Protein AF-A0A2T7TSE6-F1 (afdb_monomer_lite)

pLDDT: mean 82.83, std 12.58, range [47.62, 95.0]

Foldseek 3Di:
DDKDKDFDDDPDVDPDPWGWIFIDDVNHGAFIKTFDDQPDPDNVRHRKIWTPAGDDQCGPDTDIGNHPVVVNVVSVVSVVVVVVVVVVVVVVD

Structure (mmCIF, N/CA/C/O backbone):
data_AF-A0A2T7TSE6-F1
#
_entry.id   AF-A0A2T7TSE6-F1
#
loop_
_atom_site.group_PDB
_atom_site.id
_atom_site.type_symbol
_atom_site.label_atom_id
_atom_site.label_alt_id
_atom_site.label_comp_id
_atom_site.label_asym_id
_atom_site.label_entity_id
_atom_site.label_seq_id
_atom_site.pdbx_PDB_ins_code
_atom_site.Cartn_x
_atom_site.Cartn_y
_atom_site.Cartn_z
_atom_site.occupancy
_atom_site.B_iso_or_equiv
_atom_site.auth_seq_id
_atom_site.auth_comp_id
_atom_site.auth_asym_id
_atom_site.auth_atom_id
_atom_site.pdbx_PDB_model_num
ATOM 1 N N . MET A 1 1 ? -4.206 -0.242 13.922 1.00 84.06 1 MET A N 1
ATOM 2 C CA . MET A 1 1 ? -4.216 -0.297 12.454 1.00 84.06 1 MET A CA 1
ATOM 3 C C . MET A 1 1 ? -3.363 -1.441 11.953 1.00 84.06 1 MET A C 1
ATOM 5 O O . MET A 1 1 ? -2.139 -1.382 12.041 1.00 84.06 1 MET A O 1
ATOM 9 N N . LYS A 1 2 ? -4.020 -2.495 11.479 1.00 90.00 2 LYS A N 1
ATOM 10 C CA . LYS A 1 2 ? -3.438 -3.639 10.784 1.00 90.00 2 LYS A CA 1
ATOM 11 C C . LYS A 1 2 ? -3.525 -3.384 9.283 1.00 90.00 2 LYS A C 1
ATOM 13 O O . LYS A 1 2 ? -4.592 -3.034 8.788 1.00 90.00 2 LYS A O 1
ATOM 18 N N . VAL A 1 3 ? -2.423 -3.586 8.567 1.00 92.12 3 VAL A N 1
ATOM 19 C CA . VAL A 1 3 ? -2.424 -3.560 7.099 1.00 92.12 3 VAL A CA 1
ATOM 20 C C . VAL A 1 3 ? -2.408 -4.981 6.583 1.00 92.12 3 VAL A C 1
ATOM 22 O O . VAL A 1 3 ? -1.628 -5.806 7.057 1.00 92.12 3 VAL A O 1
ATOM 25 N N . THR A 1 4 ? -3.261 -5.256 5.610 1.00 94.19 4 THR A N 1
ATOM 26 C CA . THR A 1 4 ? -3.218 -6.481 4.815 1.00 94.19 4 THR A CA 1
ATOM 27 C C . THR A 1 4 ? -3.223 -6.117 3.343 1.00 94.19 4 THR A C 1
ATOM 29 O O . THR A 1 4 ? -3.726 -5.062 2.958 1.00 94.19 4 THR A O 1
ATOM 32 N N . TRP A 1 5 ? -2.677 -6.986 2.503 1.00 92.50 5 TRP A N 1
ATOM 33 C CA . TRP A 1 5 ? -2.682 -6.786 1.062 1.00 92.50 5 TRP A CA 1
ATOM 34 C C . TRP A 1 5 ? -2.935 -8.092 0.330 1.00 92.50 5 TRP A C 1
ATOM 36 O O . TRP A 1 5 ? -2.635 -9.171 0.838 1.00 92.50 5 TRP A O 1
ATOM 46 N N . GLN A 1 6 ? -3.471 -7.972 -0.878 1.00 91.00 6 GLN A N 1
ATOM 47 C CA . GLN A 1 6 ? -3.664 -9.091 -1.791 1.00 91.00 6 GLN A CA 1
ATOM 48 C C . GLN A 1 6 ? -3.191 -8.707 -3.188 1.00 91.00 6 GLN A C 1
ATOM 50 O O . GLN A 1 6 ? -3.407 -7.577 -3.636 1.00 91.00 6 GLN A O 1
ATOM 55 N N . CYS A 1 7 ? -2.554 -9.654 -3.874 1.00 85.50 7 CYS A N 1
ATOM 56 C CA . CYS A 1 7 ? -2.281 -9.522 -5.298 1.00 85.50 7 CYS A CA 1
ATOM 57 C C . CYS A 1 7 ? -3.612 -9.567 -6.048 1.00 85.50 7 CYS A C 1
ATOM 59 O O . CYS A 1 7 ? -4.436 -10.449 -5.797 1.00 85.50 7 CYS A O 1
ATOM 61 N N . ALA A 1 8 ? -3.828 -8.621 -6.953 1.00 76.88 8 ALA A N 1
ATOM 62 C CA . ALA A 1 8 ? -5.055 -8.546 -7.728 1.00 76.88 8 ALA A CA 1
ATOM 63 C C . ALA A 1 8 ? -4.732 -8.403 -9.209 1.00 76.88 8 ALA A C 1
ATOM 65 O O . ALA A 1 8 ? -3.919 -7.573 -9.602 1.00 76.88 8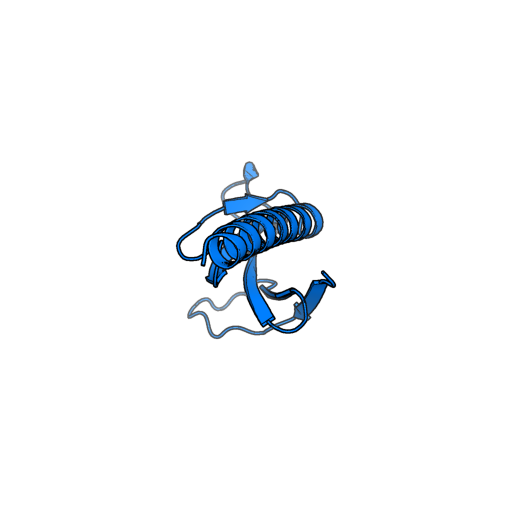 ALA A O 1
ATOM 66 N N . ARG A 1 9 ? -5.420 -9.183 -10.044 1.00 68.50 9 ARG A N 1
ATOM 67 C CA . ARG A 1 9 ? -5.481 -8.914 -11.480 1.00 68.50 9 ARG A CA 1
ATOM 68 C C . ARG A 1 9 ? -6.577 -7.883 -11.692 1.00 68.50 9 ARG A C 1
ATOM 70 O O . ARG A 1 9 ? -7.756 -8.203 -11.574 1.00 68.50 9 ARG A O 1
ATOM 77 N N . VAL A 1 10 ? -6.187 -6.638 -11.935 1.00 62.47 10 VAL A N 1
ATOM 78 C CA . VAL A 1 10 ? -7.135 -5.575 -12.277 1.00 62.47 10 VAL A CA 1
ATOM 79 C C . VAL A 1 10 ? -7.240 -5.542 -13.793 1.00 62.47 10 VAL A C 1
ATOM 81 O O . VAL A 1 10 ? -6.221 -5.549 -14.481 1.00 62.47 10 VAL A O 1
ATOM 84 N N . GLY A 1 11 ? -8.465 -5.536 -14.314 1.00 58.69 11 GLY A N 1
ATOM 85 C CA . GLY A 1 11 ? -8.726 -5.384 -15.741 1.00 58.69 11 GLY A CA 1
ATOM 86 C C . GLY A 1 11 ? -8.385 -3.971 -16.197 1.00 58.69 11 GLY A C 1
ATOM 87 O O . GLY A 1 11 ? -9.276 -3.150 -16.378 1.00 58.69 11 GLY A O 1
ATOM 88 N N . SER A 1 12 ? -7.100 -3.673 -16.344 1.00 52.88 12 SER A N 1
ATOM 89 C CA . SER A 1 12 ? -6.666 -2.523 -17.120 1.00 52.88 12 SER A CA 1
ATOM 90 C C . SER A 1 12 ? -6.571 -2.949 -18.575 1.00 52.88 12 SER A C 1
ATOM 92 O O . SER A 1 12 ? -6.207 -4.086 -18.864 1.00 52.88 12 SER A O 1
ATOM 94 N N . GLY A 1 13 ? -6.898 -2.064 -19.511 1.00 51.19 13 GLY A N 1
ATOM 95 C CA . GLY A 1 13 ? -6.768 -2.347 -20.944 1.00 51.19 13 GLY A CA 1
ATOM 96 C C . GLY A 1 13 ? -5.325 -2.587 -21.417 1.00 51.19 13 GLY A C 1
ATOM 97 O O . GLY A 1 13 ? -5.100 -2.669 -22.621 1.00 51.19 13 GLY A O 1
ATOM 98 N N . PHE A 1 14 ? -4.351 -2.678 -20.505 1.00 51.84 14 PHE A N 1
ATOM 99 C CA . PHE A 1 14 ? -2.951 -2.936 -20.796 1.00 51.84 14 PHE A CA 1
ATOM 100 C C . PHE A 1 14 ? -2.649 -4.431 -20.666 1.00 51.84 14 PHE A C 1
ATOM 102 O O . PHE A 1 14 ? -2.919 -5.075 -19.657 1.00 51.84 14 PHE A O 1
ATOM 109 N N . THR A 1 15 ? -2.070 -4.991 -21.725 1.00 47.94 15 THR A N 1
ATOM 110 C CA . THR A 1 15 ? -1.808 -6.426 -21.916 1.00 47.94 15 THR A CA 1
ATOM 111 C C . THR A 1 15 ? -0.617 -6.959 -21.123 1.00 47.94 15 THR A C 1
ATOM 113 O O . THR A 1 15 ? -0.229 -8.112 -21.307 1.00 47.94 15 THR A O 1
ATOM 116 N N . ARG A 1 16 ? 0.006 -6.136 -20.276 1.00 56.28 16 ARG A N 1
ATOM 117 C CA . ARG A 1 16 ? 1.179 -6.532 -19.504 1.00 56.28 16 ARG A CA 1
ATOM 118 C C . ARG A 1 16 ? 0.773 -6.808 -18.068 1.00 56.28 16 ARG A C 1
ATOM 120 O O . ARG A 1 16 ? 0.015 -6.039 -17.491 1.00 56.28 16 ARG A O 1
ATOM 127 N N . GLU A 1 17 ? 1.268 -7.912 -17.517 1.00 56.47 17 GLU A N 1
ATOM 128 C CA . GLU A 1 17 ? 1.079 -8.290 -16.116 1.00 56.47 17 GLU A CA 1
ATOM 129 C C . GLU A 1 17 ? 1.756 -7.254 -15.209 1.00 56.47 17 GLU A C 1
ATOM 131 O O . GLU A 1 17 ? 2.889 -7.419 -14.768 1.00 56.47 17 GLU A O 1
ATOM 136 N N . GLU A 1 18 ? 1.091 -6.125 -14.992 1.00 65.25 18 GLU A N 1
ATOM 137 C CA . GLU A 1 18 ? 1.485 -5.163 -13.978 1.00 65.25 18 GLU A CA 1
ATOM 138 C C . GLU A 1 18 ? 1.178 -5.782 -12.614 1.00 65.25 18 GLU A C 1
ATOM 140 O O . GLU A 1 18 ? 0.063 -6.249 -12.362 1.00 65.25 18 GLU A O 1
ATOM 145 N N . ASP A 1 19 ? 2.170 -5.812 -11.728 1.00 75.62 19 ASP A N 1
ATOM 146 C CA . ASP A 1 19 ? 1.985 -6.298 -10.366 1.00 75.62 19 ASP A CA 1
ATOM 147 C C . ASP A 1 19 ? 1.120 -5.293 -9.602 1.00 75.62 19 ASP A C 1
ATOM 149 O O . ASP A 1 19 ? 1.584 -4.223 -9.202 1.00 75.62 19 ASP A O 1
ATOM 153 N N . ARG A 1 20 ? -0.157 -5.627 -9.393 1.00 85.62 20 ARG A N 1
ATOM 154 C CA . ARG A 1 20 ? -1.099 -4.777 -8.658 1.00 85.62 20 ARG A CA 1
ATOM 155 C C . ARG A 1 20 ? -1.445 -5.379 -7.311 1.00 85.62 20 ARG A C 1
ATOM 157 O O . ARG A 1 20 ? -1.656 -6.588 -7.168 1.00 85.62 20 ARG A O 1
ATOM 164 N N . ARG A 1 21 ? -1.533 -4.517 -6.304 1.00 90.75 21 ARG A N 1
ATOM 165 C CA . ARG A 1 21 ? -1.848 -4.894 -4.929 1.00 90.75 21 ARG A CA 1
ATOM 166 C C . ARG A 1 21 ? -2.970 -4.032 -4.387 1.00 90.75 21 ARG A C 1
ATOM 168 O O . ARG A 1 21 ? -2.897 -2.807 -4.403 1.00 90.75 21 ARG A O 1
ATOM 175 N N . LEU A 1 22 ? -3.990 -4.693 -3.857 1.00 92.69 22 LEU A N 1
ATOM 176 C CA . LEU A 1 22 ? -5.035 -4.043 -3.076 1.00 92.69 22 LEU A CA 1
ATOM 177 C C . LEU A 1 22 ? -4.562 -3.980 -1.629 1.00 92.69 22 LEU A C 1
ATOM 179 O O . LEU A 1 22 ? -4.229 -5.014 -1.049 1.00 92.69 22 LEU A O 1
ATOM 183 N N . VAL A 1 23 ? -4.520 -2.779 -1.063 1.00 93.44 23 VAL A N 1
ATOM 184 C CA . VAL A 1 23 ? -4.075 -2.529 0.309 1.00 93.44 23 VAL A CA 1
ATOM 185 C C . VAL A 1 23 ? -5.279 -2.201 1.170 1.00 93.44 23 VAL A C 1
ATOM 187 O O . VAL A 1 23 ? -6.055 -1.299 0.855 1.00 93.44 23 VAL A O 1
ATOM 190 N N . PHE A 1 24 ? -5.400 -2.908 2.286 1.00 93.62 24 PHE A N 1
ATOM 191 C CA . PHE A 1 24 ? -6.460 -2.738 3.265 1.00 93.62 24 PHE A CA 1
ATOM 192 C C . PHE A 1 24 ? -5.883 -2.236 4.583 1.00 93.62 24 PHE A C 1
ATOM 194 O O . PHE A 1 24 ? -4.868 -2.753 5.050 1.00 93.62 24 PHE A O 1
ATOM 201 N N . VAL A 1 25 ? -6.558 -1.275 5.208 1.00 93.69 25 VAL A N 1
ATOM 202 C CA . VAL A 1 25 ? -6.280 -0.815 6.574 1.00 93.69 25 VAL A CA 1
ATOM 203 C C . VAL A 1 25 ? -7.467 -1.205 7.443 1.00 93.69 25 VAL A C 1
ATOM 205 O O . VAL A 1 25 ? -8.596 -0.810 7.162 1.00 93.69 25 VAL A O 1
ATOM 208 N N . ASP A 1 26 ? -7.217 -2.038 8.454 1.00 91.69 26 ASP A N 1
ATOM 209 C CA . ASP A 1 26 ? -8.236 -2.606 9.349 1.00 91.69 26 ASP A CA 1
ATOM 210 C C . ASP A 1 26 ? -9.429 -3.222 8.587 1.00 91.69 26 ASP A C 1
ATOM 212 O O . ASP A 1 26 ? -10.587 -3.071 8.960 1.00 91.69 26 ASP A O 1
ATOM 216 N N . GLY A 1 27 ? -9.138 -3.911 7.477 1.00 89.06 27 GLY A N 1
ATOM 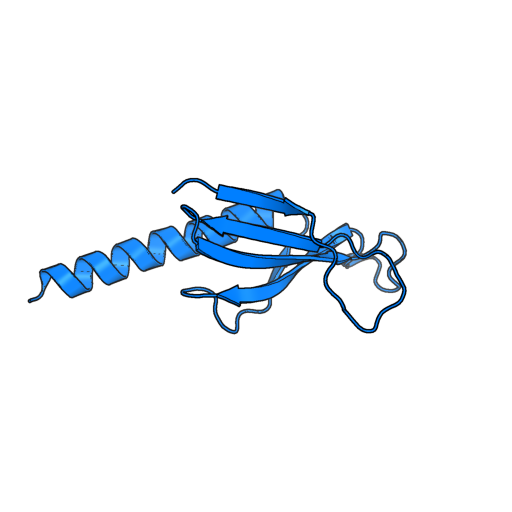217 C CA . GLY A 1 27 ? -10.141 -4.573 6.634 1.00 89.06 27 GLY A CA 1
ATOM 218 C C . GLY A 1 27 ? -10.866 -3.661 5.637 1.00 89.06 27 GLY A C 1
ATOM 219 O O . GLY A 1 27 ? -11.607 -4.164 4.798 1.00 89.06 27 GLY A O 1
ATOM 220 N N . THR A 1 28 ? -10.621 -2.349 5.660 1.00 90.19 28 THR A N 1
ATOM 221 C CA . THR A 1 28 ? -11.181 -1.399 4.684 1.00 90.19 28 THR A CA 1
ATOM 222 C C . THR A 1 28 ? -10.209 -1.192 3.531 1.00 90.19 28 THR A C 1
ATOM 224 O O . THR A 1 28 ? -9.023 -0.968 3.769 1.00 90.19 28 THR A O 1
ATOM 227 N N . LEU A 1 29 ? -10.693 -1.243 2.285 1.00 92.56 29 LEU A N 1
ATOM 228 C CA . LEU A 1 29 ? -9.860 -0.968 1.113 1.00 92.56 29 LEU A CA 1
ATOM 229 C C . LEU A 1 29 ? -9.360 0.481 1.170 1.00 92.56 29 LEU A C 1
ATOM 231 O O . LEU A 1 29 ? -10.150 1.421 1.144 1.00 92.56 29 LEU A O 1
ATOM 235 N N . ALA A 1 30 ? -8.044 0.641 1.264 1.00 93.44 30 ALA A N 1
ATOM 236 C CA . ALA A 1 30 ? -7.385 1.929 1.407 1.00 93.44 30 ALA A CA 1
ATOM 237 C C . ALA A 1 30 ? -6.799 2.413 0.079 1.00 93.44 30 ALA A C 1
ATOM 239 O O . ALA A 1 30 ? -6.957 3.583 -0.257 1.00 93.44 30 ALA A O 1
ATOM 240 N N . ALA A 1 31 ? -6.147 1.528 -0.681 1.00 93.75 31 ALA A N 1
ATOM 241 C CA . ALA A 1 31 ? -5.519 1.886 -1.950 1.00 93.75 31 ALA A CA 1
ATOM 242 C C . ALA A 1 31 ? -5.419 0.707 -2.924 1.00 93.75 31 ALA A C 1
ATOM 244 O O . ALA A 1 31 ? -5.338 -0.454 -2.515 1.00 93.75 31 ALA A O 1
ATOM 245 N N . ILE A 1 32 ? -5.332 1.039 -4.208 1.00 91.50 32 ILE A N 1
ATOM 246 C CA . ILE A 1 32 ? -4.823 0.183 -5.277 1.00 91.50 32 ILE A CA 1
ATOM 247 C C . ILE A 1 32 ? -3.418 0.680 -5.611 1.00 91.50 32 ILE A C 1
ATOM 249 O O . ILE A 1 32 ? -3.244 1.823 -6.038 1.00 91.50 32 ILE A O 1
ATOM 253 N N . LEU A 1 33 ? -2.424 -0.173 -5.384 1.00 91.06 33 LEU A N 1
ATOM 254 C CA . LEU A 1 33 ? -1.036 0.085 -5.733 1.00 91.06 33 LEU A CA 1
ATOM 255 C C . LEU A 1 33 ? -0.655 -0.706 -6.977 1.00 91.06 33 LEU A C 1
ATOM 257 O O . LEU A 1 33 ? -1.027 -1.874 -7.108 1.00 91.06 33 LEU A O 1
ATOM 261 N N . VAL A 1 34 ? 0.130 -0.092 -7.849 1.00 88.31 34 VAL A N 1
ATOM 262 C CA . VAL A 1 34 ? 0.627 -0.710 -9.077 1.00 88.31 34 VAL A CA 1
ATOM 263 C C . VAL A 1 34 ? 2.138 -0.568 -9.115 1.00 88.31 34 VAL A C 1
ATOM 265 O O . VAL A 1 34 ? 2.675 0.525 -8.933 1.00 88.31 34 VAL A O 1
ATOM 268 N N . CYS A 1 35 ? 2.824 -1.683 -9.329 1.00 87.12 35 CYS A N 1
ATOM 269 C CA . CYS A 1 35 ? 4.257 -1.712 -9.557 1.00 87.12 35 CYS A CA 1
ATOM 270 C C . CYS A 1 35 ? 4.535 -1.451 -11.034 1.00 87.12 35 CYS A C 1
ATOM 272 O O . CYS A 1 35 ? 3.984 -2.124 -11.912 1.00 87.12 35 CYS A O 1
ATOM 274 N N . ARG A 1 36 ? 5.424 -0.502 -11.314 1.00 82.12 36 ARG A N 1
ATOM 275 C CA . ARG A 1 36 ? 5.906 -0.276 -12.670 1.00 82.12 36 ARG A CA 1
ATOM 276 C C . ARG A 1 36 ? 6.870 -1.388 -13.072 1.00 82.12 36 ARG A C 1
ATOM 278 O O . ARG A 1 36 ? 7.776 -1.726 -12.303 1.00 82.12 36 ARG A O 1
ATOM 285 N N . PRO A 1 37 ? 6.725 -1.934 -14.289 1.00 76.44 37 PRO A N 1
ATOM 286 C CA . PRO A 1 37 ? 7.581 -3.010 -14.747 1.00 76.44 37 PRO A CA 1
ATOM 287 C C . PRO A 1 37 ? 9.045 -2.552 -14.798 1.00 76.44 37 PRO A C 1
ATOM 289 O O . PRO A 1 37 ? 9.357 -1.380 -15.029 1.00 76.44 37 PRO A O 1
ATOM 292 N N . LYS A 1 38 ? 9.964 -3.494 -14.565 1.00 70.94 38 LYS A N 1
ATOM 293 C CA . LYS A 1 38 ? 11.412 -3.218 -14.506 1.00 70.94 38 LYS A CA 1
ATOM 294 C C . LYS A 1 38 ? 11.991 -2.704 -15.822 1.00 70.94 38 LYS A C 1
ATOM 296 O O . LYS A 1 38 ? 13.088 -2.163 -15.825 1.00 70.94 38 LYS A O 1
ATOM 301 N N . ASP A 1 39 ? 11.273 -2.871 -16.920 1.00 71.81 39 ASP A N 1
ATOM 302 C CA . ASP A 1 39 ? 11.653 -2.420 -18.251 1.00 71.81 39 ASP A CA 1
ATOM 303 C C . ASP A 1 39 ? 10.825 -1.214 -18.727 1.00 71.81 39 ASP A C 1
ATOM 305 O O . ASP A 1 39 ? 10.705 -0.969 -19.922 1.00 71.81 39 ASP A O 1
ATOM 309 N N . CYS A 1 40 ? 10.270 -0.438 -17.789 1.00 71.38 40 CYS A N 1
ATOM 310 C CA . CYS A 1 40 ? 9.690 0.871 -18.080 1.00 71.38 40 CYS A CA 1
ATOM 311 C C . CYS A 1 40 ? 10.707 1.779 -18.806 1.00 71.38 40 CYS A C 1
ATOM 313 O O . CYS A 1 40 ? 11.907 1.755 -18.502 1.00 71.38 40 CYS A O 1
ATOM 315 N N . GLU A 1 41 ? 10.222 2.580 -19.763 1.00 72.06 41 GLU A N 1
ATOM 316 C CA . GLU A 1 41 ? 11.037 3.528 -20.538 1.00 72.06 41 GLU A CA 1
ATOM 317 C C . GLU A 1 41 ? 11.740 4.546 -19.638 1.00 72.06 41 GLU A C 1
ATOM 319 O O . GLU A 1 41 ? 12.902 4.866 -19.877 1.00 72.06 41 GLU A O 1
ATOM 324 N N . ASP A 1 42 ? 11.071 4.975 -18.566 1.00 76.75 42 ASP A N 1
ATOM 325 C CA . ASP A 1 42 ? 11.639 5.862 -17.558 1.00 76.75 42 ASP A CA 1
ATOM 326 C C . ASP A 1 42 ? 12.463 5.058 -16.531 1.00 76.75 42 ASP A C 1
ATOM 328 O O . ASP A 1 42 ? 11.887 4.285 -15.753 1.00 76.75 42 ASP A O 1
ATOM 332 N N . PRO A 1 43 ? 13.802 5.203 -16.516 1.00 73.81 43 PRO A N 1
ATOM 333 C CA . PRO A 1 43 ? 14.669 4.449 -15.623 1.00 73.81 43 PRO A CA 1
ATOM 334 C C . PRO A 1 43 ? 14.504 4.815 -14.145 1.00 73.81 43 PRO A C 1
ATOM 336 O O . PRO A 1 43 ? 14.747 3.946 -13.306 1.00 73.81 43 PRO A O 1
ATOM 339 N N . GLU A 1 44 ? 14.071 6.034 -13.811 1.00 74.81 44 GLU A N 1
ATOM 340 C CA . GLU A 1 44 ? 13.897 6.475 -12.417 1.00 74.81 44 GLU A CA 1
ATOM 341 C C . GLU A 1 44 ? 12.640 5.869 -11.778 1.00 74.81 44 GLU A C 1
ATOM 343 O O . GLU A 1 44 ? 12.552 5.723 -10.559 1.00 74.81 44 GLU A O 1
ATOM 348 N N . LEU A 1 45 ? 11.682 5.449 -12.607 1.00 75.31 45 LEU A N 1
ATOM 349 C CA . LEU A 1 45 ? 10.404 4.886 -12.177 1.00 75.31 45 LEU A CA 1
ATOM 350 C C . LEU A 1 45 ? 10.365 3.349 -12.211 1.00 75.31 45 LEU A C 1
ATOM 352 O O . LEU A 1 45 ? 9.341 2.747 -11.871 1.00 75.31 45 LEU A O 1
ATOM 356 N N . ARG A 1 46 ? 11.452 2.680 -12.606 1.00 82.50 46 ARG A N 1
ATOM 357 C CA . ARG A 1 46 ? 11.511 1.211 -12.703 1.00 82.50 46 ARG A CA 1
ATOM 358 C C . ARG A 1 46 ? 11.364 0.551 -11.337 1.00 82.50 46 ARG A C 1
ATOM 360 O O . ARG A 1 46 ? 12.137 0.817 -10.425 1.00 82.50 46 ARG A O 1
ATOM 367 N N . GLY A 1 47 ? 10.398 -0.360 -11.211 1.00 81.12 47 GLY A N 1
ATOM 368 C CA . GLY A 1 47 ? 10.131 -1.063 -9.951 1.00 81.12 47 GLY A CA 1
ATOM 369 C C . GLY A 1 47 ? 9.512 -0.188 -8.856 1.00 81.12 47 GLY A C 1
ATOM 370 O O . GLY A 1 47 ? 9.335 -0.668 -7.737 1.00 81.12 47 GLY A O 1
ATOM 371 N N . SER A 1 48 ? 9.176 1.067 -9.174 1.00 88.06 48 SER A N 1
ATOM 372 C CA . SER A 1 48 ? 8.447 1.950 -8.268 1.00 88.06 48 SER A CA 1
ATOM 373 C C . SER A 1 48 ? 6.981 1.536 -8.166 1.00 88.06 48 SER A C 1
ATOM 375 O O . SER A 1 48 ? 6.402 0.946 -9.082 1.00 88.06 48 SER A O 1
ATOM 377 N N . TRP A 1 49 ? 6.378 1.862 -7.034 1.00 90.62 49 TRP A N 1
ATOM 378 C CA . TRP A 1 49 ? 4.980 1.615 -6.729 1.00 90.62 49 TRP A CA 1
ATOM 379 C C . TRP A 1 49 ? 4.218 2.925 -6.755 1.00 90.62 49 TRP A C 1
ATOM 381 O O . TRP A 1 49 ? 4.590 3.859 -6.054 1.00 90.62 49 TRP A O 1
ATOM 391 N N . PHE A 1 50 ? 3.129 3.000 -7.507 1.00 89.56 50 PHE A N 1
ATOM 392 C CA . PHE A 1 50 ? 2.281 4.188 -7.525 1.00 89.56 50 PHE A CA 1
ATOM 393 C C . PHE A 1 50 ? 0.865 3.876 -7.054 1.00 89.56 50 PHE A C 1
ATOM 395 O O . PHE A 1 50 ? 0.369 2.756 -7.206 1.00 89.56 50 PHE A O 1
ATOM 402 N N . VAL A 1 51 ? 0.215 4.882 -6.472 1.00 91.50 51 VAL A N 1
ATOM 403 C CA . VAL A 1 51 ? -1.207 4.827 -6.115 1.00 91.50 51 VAL A CA 1
ATOM 404 C C . VAL A 1 51 ? -2.026 5.072 -7.375 1.00 91.50 51 VAL A C 1
ATOM 406 O O . VAL A 1 51 ? -2.113 6.200 -7.855 1.00 91.50 51 VAL A O 1
ATOM 409 N N . GLU A 1 52 ? -2.628 4.014 -7.911 1.00 87.88 52 GLU A N 1
ATOM 410 C CA . GLU A 1 52 ? -3.562 4.115 -9.039 1.00 87.88 52 GLU A CA 1
ATOM 411 C C . GLU A 1 52 ? -4.906 4.677 -8.567 1.00 87.88 52 GLU A C 1
ATOM 413 O O . GLU A 1 52 ? -5.485 5.549 -9.211 1.00 87.88 52 GLU A O 1
ATOM 418 N N . ALA A 1 53 ? -5.375 4.217 -7.405 1.00 90.50 53 ALA A N 1
ATOM 419 C CA . ALA A 1 53 ? -6.581 4.725 -6.766 1.00 90.50 53 ALA A CA 1
ATOM 420 C C . ALA A 1 53 ? -6.439 4.706 -5.240 1.00 90.50 53 ALA A C 1
ATOM 422 O O . ALA A 1 53 ? -6.096 3.681 -4.652 1.00 90.50 53 ALA A O 1
ATOM 423 N N . GLY A 1 54 ? -6.727 5.836 -4.597 1.00 92.38 54 GLY A N 1
ATOM 424 C CA . GLY A 1 54 ? -6.804 5.966 -3.142 1.00 92.38 54 GLY A CA 1
ATOM 425 C C . GLY A 1 54 ? -8.248 6.117 -2.663 1.00 92.38 54 GLY A C 1
ATOM 426 O O . GLY A 1 54 ? -9.080 6.684 -3.369 1.00 92.38 54 GLY A O 1
ATOM 427 N N . PHE A 1 55 ? -8.536 5.645 -1.450 1.00 92.06 55 PHE A N 1
ATOM 428 C CA . PHE A 1 55 ? -9.854 5.722 -0.817 1.00 92.06 55 PHE A CA 1
ATOM 429 C C . PHE A 1 55 ? -9.782 6.377 0.569 1.00 92.06 55 PHE A C 1
ATOM 431 O O . PHE A 1 55 ? -8.743 6.383 1.234 1.00 92.06 55 PHE A O 1
ATOM 438 N N . GLY A 1 56 ? -10.904 6.943 1.021 1.00 89.25 56 GLY A N 1
ATOM 439 C CA . GLY A 1 56 ? -11.002 7.626 2.312 1.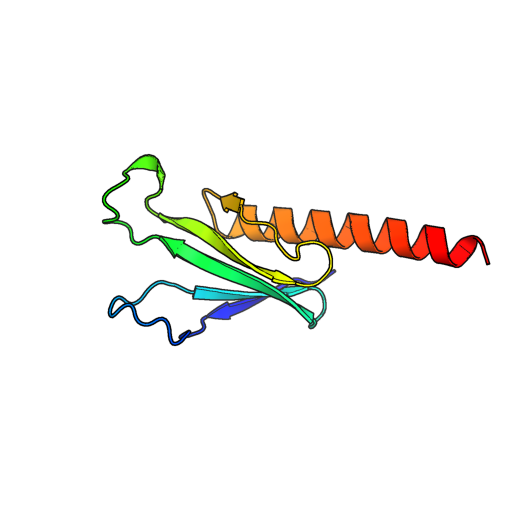00 89.25 56 GLY A CA 1
ATOM 440 C C . GLY A 1 56 ? -10.030 8.815 2.408 1.00 89.25 56 GLY A C 1
ATOM 441 O O . GLY A 1 56 ? -10.085 9.698 1.548 1.00 89.25 56 GLY A O 1
ATOM 442 N N . PRO A 1 57 ? -9.122 8.863 3.402 1.00 90.25 57 PRO A N 1
ATOM 443 C CA . PRO A 1 57 ? -8.235 10.009 3.643 1.00 90.25 57 PRO A CA 1
ATOM 444 C C . PRO A 1 57 ? -7.161 10.239 2.573 1.00 90.25 57 PRO A C 1
ATOM 446 O O . PRO A 1 57 ? -6.415 11.216 2.653 1.00 90.25 57 PRO A O 1
ATOM 449 N N . ILE A 1 58 ? -7.046 9.336 1.598 1.00 92.50 58 ILE A N 1
ATOM 450 C CA . ILE A 1 58 ? -6.117 9.452 0.468 1.00 92.50 58 ILE A CA 1
ATOM 451 C C . ILE A 1 58 ? -6.844 9.493 -0.882 1.00 92.50 58 ILE A C 1
ATOM 453 O O . ILE A 1 58 ? -6.233 9.274 -1.925 1.00 92.50 58 ILE A O 1
ATOM 457 N N . THR A 1 59 ? -8.151 9.767 -0.871 1.00 92.81 59 THR A N 1
ATOM 458 C CA . THR A 1 59 ? -8.943 9.925 -2.098 1.00 92.81 59 THR A CA 1
ATOM 459 C C . THR A 1 59 ? -8.373 11.047 -2.963 1.00 92.81 59 THR A C 1
ATOM 461 O O . THR A 1 59 ? -8.094 12.136 -2.467 1.00 92.81 59 THR A O 1
ATOM 464 N N . GLY A 1 60 ? -8.204 10.775 -4.259 1.00 87.31 60 GLY A N 1
ATOM 465 C CA . GLY A 1 60 ? -7.684 11.743 -5.231 1.00 87.31 60 GLY A CA 1
ATOM 466 C C . GLY A 1 60 ? -6.178 12.008 -5.140 1.00 87.31 60 GLY A C 1
ATOM 467 O O . GLY A 1 60 ? -5.679 12.865 -5.862 1.00 87.31 60 GLY A O 1
ATOM 468 N N . VAL A 1 61 ? -5.445 11.293 -4.281 1.00 88.19 61 VAL A N 1
ATOM 469 C CA . VAL A 1 61 ? -3.988 11.423 -4.195 1.00 88.19 61 VAL A CA 1
ATOM 470 C C . VAL A 1 61 ? -3.317 10.493 -5.201 1.00 88.19 61 VAL A C 1
ATOM 472 O O . VAL A 1 61 ? -3.563 9.288 -5.194 1.00 88.19 61 VAL A O 1
ATOM 475 N N . GLN A 1 62 ? -2.431 11.058 -6.018 1.00 86.00 62 GLN A N 1
ATOM 476 C CA . GLN A 1 62 ? -1.500 10.319 -6.866 1.00 86.00 62 GLN A CA 1
ATOM 477 C C . GLN A 1 62 ? -0.098 10.491 -6.294 1.00 86.00 62 GLN A C 1
ATOM 479 O O . GLN A 1 62 ? 0.410 11.606 -6.235 1.00 86.00 62 GLN A O 1
ATOM 484 N N . GLU A 1 63 ? 0.506 9.397 -5.843 1.00 89.69 63 GLU A N 1
ATOM 485 C CA . GLU A 1 63 ? 1.833 9.406 -5.227 1.00 89.69 63 GLU A CA 1
ATOM 486 C C . GLU A 1 63 ? 2.623 8.183 -5.694 1.00 89.69 63 GLU A C 1
ATOM 488 O O . GLU A 1 63 ? 2.037 7.121 -5.936 1.00 89.69 63 GLU A O 1
ATOM 493 N N . THR A 1 64 ? 3.940 8.342 -5.828 1.00 90.56 64 THR A N 1
ATOM 494 C CA . THR A 1 64 ? 4.859 7.280 -6.257 1.00 90.56 64 THR A CA 1
ATOM 495 C C . THR A 1 64 ? 5.895 7.018 -5.173 1.00 90.56 64 THR A C 1
ATOM 497 O O . THR A 1 64 ? 6.385 7.934 -4.519 1.00 90.56 64 THR A O 1
ATOM 500 N N . PHE A 1 65 ? 6.237 5.750 -4.987 1.00 92.31 65 PHE A N 1
ATOM 501 C CA . PHE A 1 65 ? 7.107 5.260 -3.933 1.00 92.31 65 PHE A CA 1
ATOM 502 C C . PHE A 1 65 ? 8.173 4.339 -4.520 1.00 92.31 65 PHE A C 1
ATOM 504 O O . PHE A 1 65 ? 7.887 3.577 -5.444 1.00 92.31 65 PHE A O 1
ATOM 511 N N . PRO A 1 66 ? 9.395 4.346 -3.974 1.00 89.69 66 PRO A N 1
ATOM 512 C CA . PRO A 1 66 ? 10.458 3.471 -4.456 1.00 89.69 66 PRO A CA 1
ATOM 513 C C . PRO A 1 66 ? 10.218 2.000 -4.080 1.00 89.69 66 PRO A C 1
ATOM 515 O O . PRO A 1 66 ? 10.748 1.109 -4.736 1.00 89.69 66 PRO A O 1
ATOM 518 N N . SER A 1 67 ? 9.407 1.730 -3.052 1.00 89.81 67 SER A N 1
ATOM 519 C CA . SER A 1 67 ? 9.071 0.378 -2.601 1.00 89.81 67 SER A CA 1
ATOM 520 C C . SER A 1 67 ? 7.599 0.245 -2.199 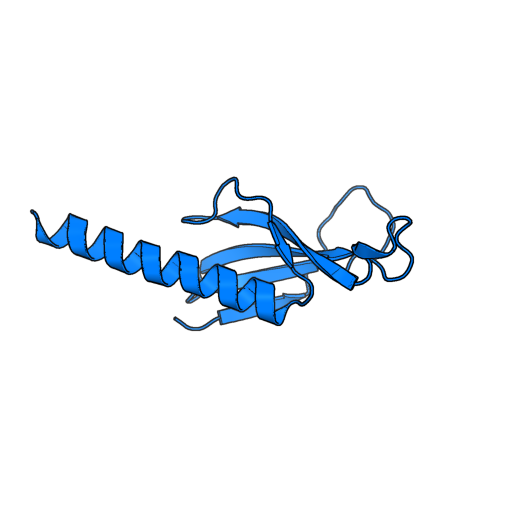1.00 89.81 67 SER A C 1
ATOM 522 O O . SER A 1 67 ? 6.902 1.231 -1.934 1.00 89.81 67 SER A O 1
ATOM 524 N N . PHE A 1 68 ? 7.119 -1.000 -2.137 1.00 89.69 68 PHE A N 1
ATOM 525 C CA . PHE A 1 68 ? 5.773 -1.307 -1.653 1.00 89.69 68 PHE A CA 1
ATOM 526 C C . PHE A 1 68 ? 5.633 -0.961 -0.167 1.00 89.69 68 PHE A C 1
ATOM 528 O O . PHE A 1 68 ? 4.601 -0.454 0.273 1.00 89.69 68 PHE A O 1
ATOM 535 N N . GLU A 1 69 ? 6.679 -1.223 0.608 1.00 92.44 69 GLU A N 1
ATOM 536 C CA . GLU A 1 69 ? 6.752 -0.972 2.040 1.00 92.44 69 GLU A CA 1
ATOM 537 C C . GLU A 1 69 ? 6.620 0.525 2.346 1.00 92.44 69 GLU A C 1
ATOM 539 O O . GLU A 1 69 ? 5.855 0.899 3.240 1.00 92.44 69 GLU A O 1
ATOM 544 N N . ASP A 1 70 ? 7.281 1.382 1.562 1.00 93.50 70 ASP A N 1
ATOM 545 C CA . ASP A 1 70 ? 7.174 2.840 1.691 1.00 93.50 70 ASP A CA 1
ATOM 546 C C . ASP A 1 70 ? 5.757 3.332 1.385 1.00 93.50 70 ASP A C 1
ATOM 548 O O . ASP A 1 70 ? 5.203 4.152 2.128 1.00 93.50 70 ASP A O 1
ATOM 552 N N . ALA A 1 71 ? 5.130 2.777 0.343 1.00 93.56 71 ALA A N 1
ATOM 553 C CA . ALA A 1 71 ? 3.743 3.079 0.006 1.00 93.56 71 ALA A CA 1
ATOM 554 C C . ALA A 1 71 ? 2.795 2.701 1.157 1.00 93.56 71 ALA A C 1
ATOM 556 O O . ALA A 1 71 ? 1.963 3.506 1.585 1.00 93.56 71 ALA A O 1
ATOM 557 N N . VAL A 1 72 ? 2.948 1.501 1.724 1.00 93.75 72 VAL A N 1
ATOM 558 C CA . VAL A 1 72 ? 2.136 1.029 2.857 1.00 93.75 72 VAL A CA 1
ATOM 559 C C . VAL A 1 72 ? 2.358 1.887 4.106 1.00 93.75 72 VAL A C 1
ATOM 561 O O . VAL A 1 72 ? 1.389 2.258 4.780 1.00 93.75 72 VAL A O 1
ATOM 564 N N . ALA A 1 73 ? 3.604 2.247 4.413 1.00 94.44 73 ALA A N 1
ATOM 565 C CA . ALA A 1 73 ? 3.929 3.118 5.540 1.00 94.44 73 ALA A CA 1
ATOM 566 C C . ALA A 1 73 ? 3.290 4.507 5.385 1.00 94.44 73 ALA A C 1
ATOM 568 O O . ALA A 1 73 ? 2.756 5.071 6.351 1.00 94.44 73 ALA A O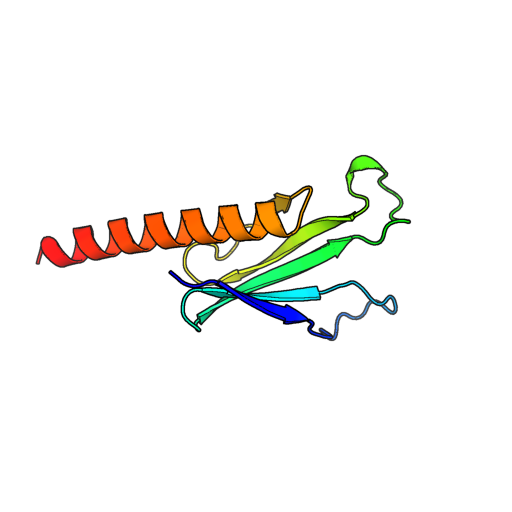 1
ATOM 569 N N . TRP A 1 74 ? 3.289 5.050 4.166 1.00 95.00 74 TRP A N 1
ATOM 570 C CA . TRP A 1 74 ? 2.629 6.312 3.854 1.00 95.00 74 TRP A CA 1
ATOM 571 C C . TRP A 1 74 ? 1.105 6.228 4.015 1.00 95.00 74 TRP A C 1
ATOM 573 O O . TRP A 1 74 ? 0.529 7.087 4.692 1.00 95.00 74 TRP A O 1
ATOM 583 N N . ILE A 1 75 ? 0.463 5.173 3.496 1.00 93.12 75 ILE A N 1
ATOM 584 C CA . ILE A 1 75 ? -0.985 4.937 3.652 1.00 93.12 75 ILE A CA 1
A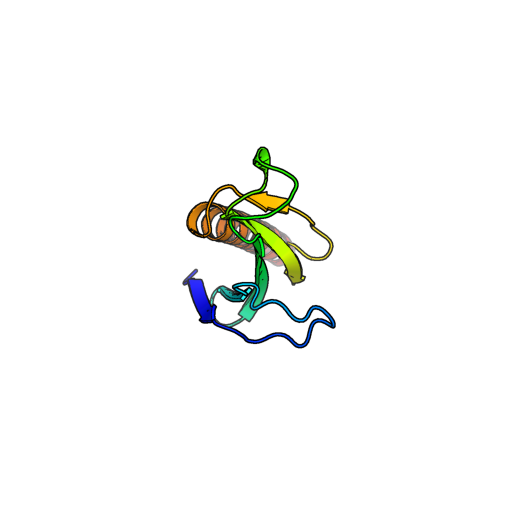TOM 585 C C . ILE A 1 75 ? -1.342 4.890 5.143 1.00 93.12 75 ILE A C 1
ATOM 587 O O . ILE A 1 75 ? -2.230 5.612 5.601 1.00 93.12 75 ILE A O 1
ATOM 591 N N . LEU A 1 76 ? -0.600 4.113 5.935 1.00 93.12 76 LEU A N 1
ATOM 592 C CA . LEU A 1 76 ? -0.814 4.008 7.379 1.00 93.12 76 LEU A CA 1
ATOM 593 C C . LEU A 1 76 ? -0.747 5.355 8.093 1.00 93.12 76 LEU A C 1
ATOM 595 O O . LEU A 1 76 ? -1.573 5.638 8.960 1.00 93.12 76 LEU A O 1
ATOM 599 N N . ARG A 1 77 ? 0.236 6.193 7.755 1.00 92.81 77 ARG A N 1
ATOM 600 C CA . ARG A 1 77 ? 0.368 7.525 8.359 1.00 92.81 77 ARG A CA 1
ATOM 601 C C . ARG A 1 77 ? -0.847 8.402 8.069 1.00 92.81 77 ARG A C 1
ATOM 603 O O . ARG A 1 77 ? -1.324 9.083 8.977 1.00 92.81 77 ARG A O 1
ATOM 610 N N . ARG A 1 78 ? -1.366 8.366 6.839 1.00 92.69 78 ARG A N 1
ATOM 611 C CA . ARG A 1 78 ? -2.559 9.130 6.441 1.00 92.69 78 ARG A CA 1
ATOM 612 C C . ARG A 1 78 ? -3.794 8.679 7.213 1.00 92.69 78 ARG A C 1
ATOM 614 O O . ARG A 1 78 ? -4.509 9.518 7.752 1.00 92.69 78 ARG A O 1
ATOM 621 N N . PHE A 1 79 ? -3.985 7.371 7.350 1.00 91.50 79 PHE A N 1
ATOM 622 C CA . PHE A 1 79 ? -5.099 6.805 8.110 1.00 91.50 79 PHE A CA 1
ATOM 623 C C . PHE A 1 79 ? -5.009 7.108 9.610 1.00 91.50 79 PHE A C 1
ATOM 625 O O . PHE A 1 79 ? -6.002 7.526 10.200 1.00 91.50 79 PHE A O 1
ATOM 632 N N . LYS A 1 80 ? -3.821 7.011 10.221 1.00 91.12 80 LYS A N 1
ATOM 633 C CA . LYS A 1 80 ? -3.618 7.409 11.627 1.00 91.12 80 LYS A CA 1
ATOM 634 C C . LYS A 1 80 ? -3.926 8.889 11.857 1.00 91.12 80 LYS A C 1
ATOM 636 O O . LYS A 1 80 ? -4.584 9.240 12.833 1.00 91.12 80 LYS A O 1
ATOM 641 N N . SER A 1 81 ? -3.453 9.759 10.961 1.00 90.00 81 SER A N 1
ATOM 642 C CA . SER A 1 81 ? -3.726 11.196 11.056 1.00 90.00 81 SER A CA 1
ATOM 643 C C . SER A 1 81 ? -5.215 11.493 10.904 1.00 90.00 81 SER A C 1
ATOM 645 O O . SER A 1 81 ? -5.750 12.326 11.630 1.00 90.00 81 SER A O 1
ATOM 647 N N . TRP A 1 82 ? -5.886 10.813 9.975 1.00 87.56 82 TRP A N 1
ATOM 648 C CA . TRP A 1 82 ? -7.320 10.956 9.758 1.00 87.56 82 TRP A CA 1
ATOM 649 C C . TRP A 1 82 ? -8.135 10.508 10.970 1.00 87.56 82 TRP A C 1
ATOM 651 O O . TRP A 1 82 ? -8.980 11.262 11.440 1.00 87.56 82 TRP A O 1
ATOM 661 N N . GLU A 1 83 ? -7.844 9.332 11.533 1.00 86.19 83 GLU A N 1
ATOM 662 C CA . GLU A 1 83 ? -8.518 8.833 12.737 1.00 86.19 83 GLU A CA 1
ATOM 663 C C . GLU A 1 83 ? -8.368 9.813 13.909 1.00 86.19 83 GLU A C 1
ATOM 665 O O . GLU A 1 83 ? -9.341 10.122 14.598 1.00 86.19 83 GLU A O 1
ATOM 670 N N . TYR A 1 84 ? -7.167 10.371 14.096 1.00 84.25 84 TYR A N 1
ATOM 671 C CA . TYR A 1 84 ? -6.922 11.391 15.113 1.00 84.25 84 TYR A CA 1
ATOM 672 C C . TYR A 1 84 ? -7.780 12.649 14.902 1.00 84.25 84 TYR A C 1
ATOM 674 O O . TYR A 1 84 ? -8.379 13.150 15.857 1.00 84.25 84 TYR A O 1
ATOM 682 N N . LEU A 1 85 ? -7.869 13.149 13.664 1.00 83.88 85 LEU A N 1
ATOM 683 C CA . LEU A 1 85 ? -8.684 14.320 13.324 1.00 83.88 85 LEU A CA 1
ATOM 684 C C . LEU A 1 85 ? -10.179 14.053 13.529 1.00 83.88 85 LEU A C 1
ATOM 686 O O . LEU A 1 85 ? -10.863 14.861 14.158 1.00 83.88 85 LEU A O 1
ATOM 690 N N . MET A 1 86 ? -10.674 12.900 13.079 1.00 81.94 86 MET A N 1
ATOM 691 C CA . MET A 1 86 ? -12.079 12.515 13.236 1.00 81.94 86 MET A CA 1
ATOM 692 C C . MET A 1 86 ? -12.453 12.338 14.711 1.00 81.94 86 MET A C 1
ATOM 694 O O . MET A 1 86 ? -13.485 12.845 15.152 1.00 81.94 86 MET A O 1
ATOM 698 N N . ARG A 1 87 ? -11.587 11.706 15.515 1.00 78.12 87 ARG A N 1
ATOM 699 C CA . ARG A 1 87 ? -11.812 11.549 16.961 1.00 78.12 87 ARG A CA 1
ATOM 700 C C . ARG A 1 87 ? -11.841 12.892 17.687 1.00 78.12 87 ARG A C 1
ATOM 702 O O . ARG A 1 87 ? -12.649 13.078 18.590 1.00 78.12 87 ARG A O 1
ATOM 709 N N . ARG A 1 88 ? -10.998 13.845 17.281 1.00 74.31 88 ARG A N 1
ATOM 710 C CA . ARG A 1 88 ? -11.031 15.213 17.819 1.00 74.31 88 ARG A CA 1
ATOM 711 C C . ARG A 1 88 ? -12.290 15.980 17.425 1.00 74.31 88 ARG A C 1
ATOM 713 O O . ARG A 1 88 ? -12.803 16.719 18.253 1.00 74.31 88 ARG A O 1
ATOM 720 N N . SER A 1 89 ? -12.788 15.801 16.203 1.00 72.19 89 SER A N 1
ATOM 721 C CA . SER A 1 89 ? -14.029 16.443 15.752 1.00 72.19 89 SER A CA 1
ATOM 722 C C . SER A 1 89 ? -15.269 15.881 16.453 1.00 72.19 89 SER A C 1
ATOM 724 O O . SER A 1 89 ? -16.227 16.615 16.678 1.00 72.19 89 SER A O 1
ATOM 726 N N . SER A 1 90 ? -15.252 14.594 16.815 1.00 66.44 90 SER A N 1
ATOM 727 C CA . SER A 1 90 ? -16.343 13.948 17.556 1.00 66.44 90 SER A CA 1
ATOM 728 C C . SER A 1 90 ? -16.347 14.281 19.050 1.00 66.44 90 SER A C 1
ATOM 730 O O . SER A 1 90 ? -17.377 14.112 19.681 1.00 66.44 90 SER A O 1
ATOM 732 N N . ALA A 1 91 ? -15.224 14.729 19.619 1.00 62.94 91 ALA A N 1
ATOM 733 C CA . ALA A 1 91 ? -15.118 15.120 21.029 1.00 62.94 91 ALA A CA 1
ATOM 734 C C . ALA A 1 91 ? -15.541 16.581 21.297 1.00 62.94 91 ALA A C 1
ATOM 736 O O . ALA A 1 91 ? -15.432 17.056 22.424 1.00 62.94 91 ALA A O 1
ATOM 737 N N . LEU A 1 92 ? -15.956 17.304 20.251 1.00 59.06 92 LEU A N 1
ATOM 738 C CA . LEU A 1 92 ? -16.420 18.695 20.305 1.00 59.06 92 LEU A CA 1
ATOM 739 C C . LEU A 1 92 ? -17.955 18.820 20.210 1.00 59.06 92 LEU A C 1
ATOM 741 O O . LEU A 1 92 ? -18.459 19.939 20.156 1.00 59.06 92 LEU A O 1
ATOM 745 N N . HIS A 1 93 ? -18.673 17.694 20.199 1.00 47.62 93 HIS A N 1
ATOM 746 C CA . HIS A 1 93 ? -20.130 17.592 20.316 1.00 47.62 93 HIS A CA 1
ATOM 747 C C . HIS A 1 93 ? -20.475 16.679 21.494 1.00 47.62 93 HIS A C 1
ATOM 749 O O . HIS A 1 93 ? -21.552 16.894 22.088 1.00 47.62 93 HIS A O 1
#

Secondary structure (DSSP, 8-state):
--EEEEE-----S--S---EEEEEETTEEEEEEEEPPTT-SSGGGTT-EEEEEE-GGGTT---EESSHHHHHHHHHHHHHHHHHHHHHHHTT-

Sequence (93 aa):
MKVTWQCARVGSGFTREEDRRLVFVDGTLAAILVCRPKDCEDPELRGSWFVEAGFGPITGVQETFPSFEDAVAWILRRFKSWEYLMRRSSALH

Radius of gyration: 14.92 Å; chains: 1; bounding box: 35×28×43 Å